Protein AF-A0A551YMR3-F1 (afdb_monomer)

Mean predicted aligned error: 10.28 Å

Secondary structure (DSSP, 8-state):
-EEEE-SS-HHHHHHHHHHHHTS--EEPTT-TTSSEEEEEEE-PPPTT--S-SEEEEEEEEEE-------GGGSS-S---SS--

Radius of gyration: 21.8 Å; Cα contacts (8 Å, |Δi|>4): 86; chains: 1; bounding box: 31×29×72 Å

Sequence (84 aa):
MLGYLLKGMPEIAFKNIALAVARDLSDHPDFSERNHKTSDHDRTVPTGKKYPVKFRCHYLLLQLTKQNADYSRCFPDNLLEDSI

Organism: NCBI:txid2486263

Foldseek 3Di:
DEEEAADDDLVVVQVVVCVVVVFDWADDPVCPPFSKTKTKDADDDDPPDDDDRIDMDMYGYHYDDPPPPPCVPVDDPPDPDDDD

Structure (mmCIF, N/CA/C/O backbone):
data_AF-A0A551YMR3-F1
#
_entry.id   AF-A0A551YMR3-F1
#
loop_
_atom_site.group_PDB
_atom_site.id
_atom_site.type_symbol
_atom_site.label_atom_id
_atom_site.label_alt_id
_atom_site.label_comp_id
_atom_site.label_asym_id
_atom_site.label_entity_id
_atom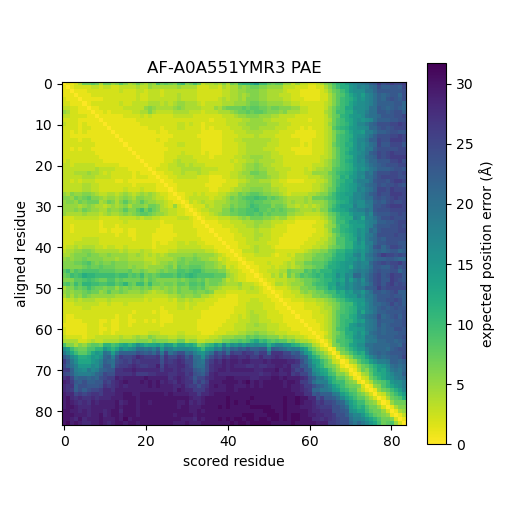_site.label_seq_id
_atom_site.pdbx_PDB_ins_code
_atom_site.Cartn_x
_atom_site.Cartn_y
_atom_site.Cartn_z
_atom_site.occupancy
_atom_site.B_iso_or_equiv
_atom_site.auth_seq_id
_atom_site.auth_comp_id
_atom_site.auth_asym_id
_atom_site.auth_atom_id
_atom_site.pdbx_PDB_model_num
ATOM 1 N N . MET A 1 1 ? -5.087 3.757 -2.106 1.00 90.31 1 MET A N 1
ATOM 2 C CA . MET A 1 1 ? -4.279 4.660 -2.940 1.00 90.31 1 MET A CA 1
ATOM 3 C C . MET A 1 1 ? -3.989 3.971 -4.261 1.00 90.31 1 MET A C 1
ATOM 5 O O . MET A 1 1 ? -3.628 2.799 -4.271 1.00 90.31 1 MET A O 1
ATOM 9 N N . LEU A 1 2 ? -4.210 4.699 -5.352 1.00 93.88 2 LEU A N 1
ATOM 10 C CA . LEU A 1 2 ? -3.882 4.286 -6.711 1.00 93.88 2 LEU A CA 1
ATOM 11 C C . LEU A 1 2 ? -2.757 5.197 -7.203 1.00 93.88 2 LEU A C 1
ATOM 13 O O . LEU A 1 2 ? -2.880 6.415 -7.087 1.00 93.88 2 LEU A O 1
ATOM 17 N N . GLY A 1 3 ? -1.676 4.619 -7.715 1.00 94.06 3 GLY A N 1
ATOM 18 C CA . GLY A 1 3 ? -0.543 5.359 -8.259 1.00 94.06 3 GLY A CA 1
ATOM 19 C C . GLY A 1 3 ? -0.218 4.923 -9.680 1.00 94.06 3 GLY A C 1
ATOM 20 O O . GLY A 1 3 ? -0.390 3.759 -10.034 1.00 94.06 3 GLY A O 1
ATOM 21 N N . TYR A 1 4 ? 0.280 5.858 -10.484 1.00 94.62 4 TYR A N 1
ATOM 22 C CA . TYR A 1 4 ? 0.763 5.584 -11.833 1.00 94.62 4 TYR A CA 1
ATOM 23 C C . TYR A 1 4 ? 2.286 5.678 -11.852 1.00 94.62 4 TYR A C 1
ATOM 25 O O . TYR A 1 4 ? 2.856 6.743 -11.605 1.00 94.62 4 TYR A O 1
ATOM 33 N N . LEU A 1 5 ? 2.957 4.562 -12.121 1.00 93.81 5 LEU A N 1
ATOM 34 C CA . LEU A 1 5 ? 4.408 4.509 -12.199 1.00 93.81 5 LEU A CA 1
ATOM 35 C C . LEU A 1 5 ? 4.849 4.888 -13.613 1.00 93.81 5 LEU A C 1
ATOM 37 O O . LEU A 1 5 ? 4.749 4.086 -14.539 1.00 93.81 5 LEU A O 1
ATOM 41 N N . LEU A 1 6 ? 5.338 6.119 -13.769 1.00 91.62 6 LEU A N 1
ATOM 42 C CA . LEU A 1 6 ? 5.819 6.641 -15.054 1.00 91.62 6 LEU A CA 1
ATOM 43 C C . LEU A 1 6 ? 7.136 5.991 -15.500 1.00 91.62 6 LEU A C 1
ATOM 45 O O . LEU A 1 6 ? 7.371 5.796 -16.688 1.00 91.62 6 LEU A O 1
ATOM 49 N N . LYS A 1 7 ? 8.022 5.693 -14.545 1.00 90.00 7 LYS A N 1
ATOM 50 C CA . LYS A 1 7 ? 9.333 5.080 -14.780 1.00 90.00 7 LYS A CA 1
ATOM 51 C C . LYS A 1 7 ? 9.846 4.436 -13.494 1.00 90.00 7 LYS A C 1
ATOM 53 O O . LYS A 1 7 ? 9.524 4.897 -12.403 1.00 90.00 7 LYS A O 1
ATOM 58 N N . GLY A 1 8 ? 10.704 3.429 -13.636 1.00 91.62 8 GLY A N 1
ATOM 59 C CA . GLY A 1 8 ? 11.374 2.757 -12.525 1.00 91.62 8 GLY A CA 1
ATOM 60 C C . GLY A 1 8 ? 10.744 1.409 -12.195 1.00 91.62 8 GLY A C 1
ATOM 61 O O . GLY A 1 8 ? 9.959 0.879 -12.978 1.00 91.62 8 GLY A O 1
ATOM 62 N N . MET A 1 9 ? 11.129 0.865 -11.042 1.00 94.50 9 MET A N 1
ATOM 63 C CA . MET A 1 9 ? 10.706 -0.452 -10.571 1.00 94.50 9 MET A CA 1
ATOM 64 C C . MET A 1 9 ? 9.643 -0.309 -9.467 1.00 94.50 9 MET A C 1
ATOM 6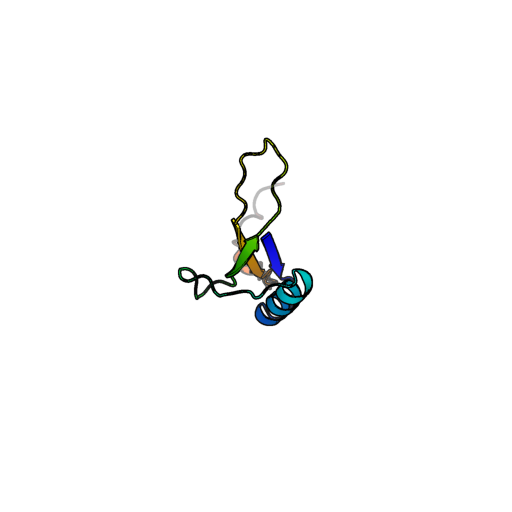6 O O . MET A 1 9 ? 9.866 0.468 -8.525 1.00 94.50 9 MET A O 1
ATOM 70 N N . PRO A 1 10 ? 8.500 -1.015 -9.554 1.00 94.81 10 PRO A N 1
ATOM 71 C CA . PRO A 1 10 ? 7.439 -0.967 -8.547 1.00 94.81 10 PRO A CA 1
ATOM 72 C C . PRO A 1 10 ? 7.921 -1.245 -7.119 1.00 94.81 10 PRO A C 1
ATOM 74 O O . PRO A 1 10 ? 7.462 -0.600 -6.181 1.00 94.81 10 PRO A O 1
ATOM 77 N N . GLU A 1 11 ? 8.891 -2.138 -6.942 1.00 95.12 11 GLU A N 1
ATOM 78 C CA . GLU A 1 11 ? 9.453 -2.528 -5.646 1.00 95.12 11 GLU A CA 1
ATOM 79 C C . GLU A 1 11 ? 10.111 -1.334 -4.944 1.00 95.12 11 GLU A C 1
ATOM 81 O O . GLU A 1 11 ? 9.919 -1.115 -3.746 1.00 95.12 11 GLU A O 1
ATOM 86 N N . ILE A 1 12 ? 10.841 -0.511 -5.703 1.00 96.50 12 ILE A N 1
ATOM 87 C CA . ILE A 1 12 ? 11.478 0.708 -5.190 1.00 96.50 12 ILE A CA 1
ATOM 88 C C . ILE A 1 12 ? 10.422 1.760 -4.850 1.00 96.50 12 ILE A C 1
ATOM 90 O O . ILE A 1 12 ? 10.507 2.407 -3.805 1.00 96.50 12 ILE A O 1
ATOM 94 N N . ALA A 1 13 ? 9.398 1.908 -5.694 1.00 96.81 13 ALA A N 1
ATOM 95 C CA . ALA A 1 13 ? 8.289 2.814 -5.419 1.00 96.81 13 ALA A CA 1
ATOM 96 C C . ALA A 1 13 ? 7.553 2.417 -4.128 1.00 96.81 13 ALA A C 1
ATOM 98 O O . ALA A 1 13 ? 7.315 3.268 -3.273 1.00 96.81 13 ALA A O 1
ATOM 99 N N . PHE A 1 14 ? 7.268 1.127 -3.935 1.00 97.25 14 PHE A N 1
ATOM 100 C CA . PHE A 1 14 ? 6.656 0.625 -2.707 1.00 97.25 14 PHE A CA 1
ATOM 101 C C . PHE A 1 14 ? 7.537 0.822 -1.479 1.00 97.25 14 PHE A C 1
ATOM 103 O O . PHE A 1 14 ? 7.015 1.217 -0.441 1.00 97.25 14 PHE A O 1
ATOM 110 N N . LYS A 1 15 ? 8.855 0.624 -1.588 1.00 97.50 15 LYS A N 1
ATOM 111 C CA . LYS A 1 15 ? 9.787 0.925 -0.492 1.00 97.50 15 LYS A CA 1
ATOM 112 C C . LYS A 1 15 ? 9.707 2.397 -0.075 1.00 97.50 15 LYS A C 1
ATOM 114 O O . LYS A 1 15 ? 9.636 2.697 1.112 1.00 97.50 15 LYS A O 1
ATOM 119 N N . ASN A 1 16 ? 9.659 3.313 -1.040 1.00 96.75 16 ASN A N 1
ATOM 120 C CA . ASN A 1 16 ? 9.537 4.745 -0.756 1.00 96.75 16 ASN A CA 1
ATOM 121 C C . ASN A 1 16 ? 8.175 5.099 -0.145 1.00 96.75 16 ASN A C 1
ATOM 123 O O . ASN A 1 16 ? 8.111 5.900 0.785 1.00 96.75 16 ASN A O 1
ATOM 127 N N . ILE A 1 17 ? 7.093 4.478 -0.628 1.00 96.81 17 ILE A N 1
ATOM 128 C CA . ILE A 1 17 ? 5.755 4.642 -0.048 1.00 96.81 17 ILE A CA 1
ATOM 129 C C . ILE A 1 17 ? 5.746 4.157 1.403 1.00 96.81 17 ILE A C 1
ATOM 131 O O . ILE A 1 17 ? 5.271 4.894 2.260 1.00 96.81 17 ILE A O 1
ATOM 135 N N . ALA A 1 18 ? 6.296 2.970 1.684 1.00 97.12 18 ALA A N 1
ATOM 136 C CA . ALA A 1 18 ? 6.383 2.392 3.027 1.00 97.12 18 ALA A CA 1
ATOM 137 C C . ALA A 1 18 ? 7.063 3.352 4.018 1.00 97.12 18 ALA A C 1
ATOM 139 O O . ALA A 1 18 ? 6.530 3.624 5.095 1.00 97.12 18 ALA A O 1
ATOM 140 N N . LEU A 1 19 ? 8.195 3.938 3.606 1.00 97.25 19 LEU A N 1
ATOM 141 C CA . LEU A 1 19 ? 8.914 4.949 4.383 1.00 97.25 19 LEU A CA 1
ATOM 142 C C . LEU A 1 19 ? 8.067 6.207 4.613 1.00 97.25 19 LEU A C 1
ATOM 144 O O . LEU A 1 19 ? 7.983 6.687 5.740 1.00 97.25 19 LEU A O 1
ATOM 148 N N . ALA A 1 20 ? 7.410 6.722 3.571 1.00 95.94 20 ALA A N 1
ATOM 149 C CA . ALA A 1 20 ? 6.614 7.945 3.6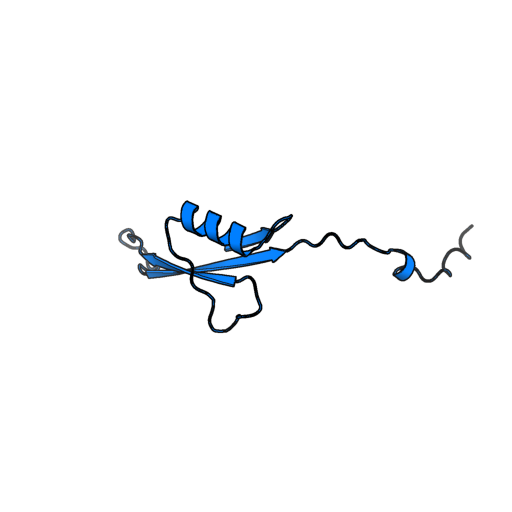59 1.00 95.94 20 ALA A CA 1
ATOM 150 C C . ALA A 1 20 ? 5.385 7.801 4.570 1.00 95.94 20 ALA A C 1
ATOM 152 O O . ALA A 1 20 ? 5.007 8.753 5.249 1.00 95.94 20 ALA A O 1
ATOM 153 N N . VAL A 1 21 ? 4.760 6.620 4.593 1.00 94.56 21 VAL A N 1
ATOM 154 C CA . VAL A 1 21 ? 3.601 6.346 5.459 1.00 94.56 21 VAL A CA 1
ATOM 155 C C . VAL A 1 21 ? 3.988 5.765 6.821 1.00 94.56 21 VAL A C 1
ATOM 157 O O . VAL A 1 21 ? 3.100 5.515 7.633 1.00 94.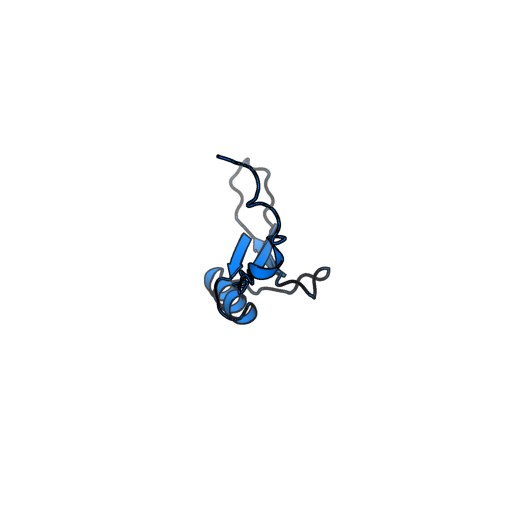56 21 VAL A O 1
ATOM 160 N N . ALA A 1 22 ? 5.284 5.535 7.067 1.00 95.44 22 ALA A N 1
ATOM 161 C CA . ALA A 1 22 ? 5.819 4.897 8.269 1.00 95.44 22 ALA A CA 1
ATOM 162 C C . ALA A 1 22 ? 5.132 3.556 8.611 1.00 95.44 22 ALA A C 1
ATOM 164 O O . ALA A 1 22 ? 4.830 3.271 9.773 1.00 95.44 22 ALA A O 1
ATOM 165 N N . ARG A 1 23 ? 4.855 2.736 7.588 1.00 95.31 23 ARG A N 1
ATOM 166 C CA . ARG A 1 23 ? 4.263 1.398 7.734 1.00 95.31 23 ARG A CA 1
ATOM 167 C C . ARG A 1 23 ? 4.896 0.405 6.783 1.00 95.31 23 ARG A C 1
ATOM 169 O O . ARG A 1 23 ? 5.179 0.734 5.632 1.00 95.31 23 ARG A O 1
ATOM 176 N N . ASP A 1 24 ? 4.994 -0.830 7.250 1.00 95.25 24 ASP A N 1
ATOM 177 C CA . ASP A 1 24 ? 5.327 -1.960 6.398 1.00 95.25 24 ASP A CA 1
ATOM 178 C C . ASP A 1 24 ? 4.187 -2.247 5.422 1.00 95.25 24 ASP A C 1
ATOM 180 O O . ASP A 1 24 ? 3.006 -2.075 5.737 1.00 95.25 24 ASP A O 1
ATOM 184 N N . LEU A 1 25 ? 4.560 -2.675 4.219 1.00 96.62 25 LEU A N 1
ATOM 185 C CA . LEU A 1 25 ? 3.627 -3.048 3.169 1.00 96.62 25 LEU A CA 1
ATOM 186 C C . LEU A 1 25 ? 3.744 -4.551 2.907 1.00 96.62 25 LEU A C 1
ATOM 188 O O . LEU A 1 25 ? 4.823 -5.043 2.578 1.00 96.62 25 LEU A O 1
ATOM 192 N N . SER A 1 26 ? 2.629 -5.262 3.004 1.00 96.12 26 SER A N 1
ATOM 193 C CA . SER A 1 26 ? 2.528 -6.694 2.713 1.00 96.12 26 SER A CA 1
ATOM 194 C C . SER A 1 26 ? 1.934 -6.927 1.330 1.00 96.12 26 SER A C 1
ATOM 196 O O . SER A 1 26 ? 1.152 -6.108 0.844 1.00 96.12 26 SER A O 1
ATOM 198 N N . ASP A 1 27 ? 2.281 -8.043 0.697 1.00 94.19 27 ASP A N 1
ATOM 199 C CA . ASP A 1 27 ? 1.661 -8.448 -0.564 1.00 94.19 27 ASP A CA 1
ATOM 200 C C . ASP A 1 27 ? 0.189 -8.812 -0.365 1.00 94.19 27 ASP A C 1
ATOM 202 O O . ASP A 1 27 ? -0.211 -9.337 0.678 1.00 94.19 27 ASP A O 1
ATOM 206 N N . HIS A 1 28 ? -0.632 -8.501 -1.368 1.00 91.12 28 HIS A N 1
ATOM 207 C CA . HIS A 1 28 ? -2.037 -8.877 -1.335 1.00 91.12 28 HIS A CA 1
ATOM 208 C C . HIS A 1 28 ? -2.187 -10.374 -1.666 1.00 91.12 28 HIS A C 1
ATOM 210 O O . HIS A 1 28 ? -1.746 -10.785 -2.741 1.00 91.12 28 HIS A O 1
ATOM 216 N N . PRO A 1 29 ? -2.847 -11.188 -0.816 1.00 87.62 29 PRO A N 1
ATOM 217 C CA . PRO A 1 29 ? -2.885 -12.647 -0.978 1.00 87.62 29 PRO A CA 1
ATOM 218 C C . PRO A 1 29 ? -3.521 -13.089 -2.301 1.00 87.62 29 PRO A C 1
ATOM 220 O O . PRO A 1 29 ? -3.033 -14.010 -2.944 1.00 87.62 29 PRO A O 1
ATOM 223 N N . ASP A 1 30 ? -4.565 -12.384 -2.743 1.00 90.94 30 ASP A N 1
ATOM 224 C CA . ASP A 1 30 ? -5.304 -12.747 -3.959 1.00 90.94 30 ASP A CA 1
ATOM 225 C C . ASP A 1 30 ? -4.714 -12.164 -5.259 1.00 90.94 30 ASP A C 1
ATOM 227 O O . ASP A 1 30 ? -5.227 -12.435 -6.344 1.00 90.94 30 ASP A O 1
ATOM 231 N N . PHE 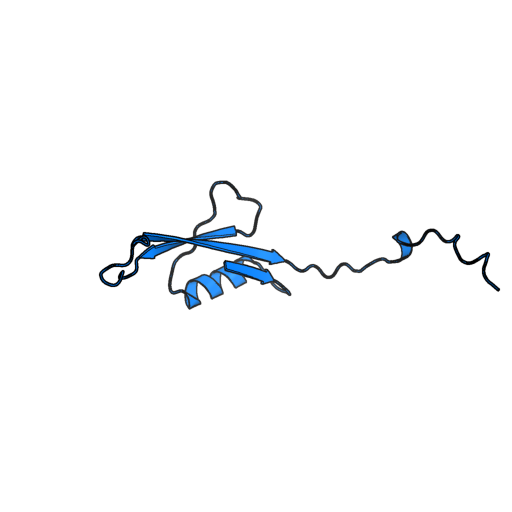A 1 31 ? -3.672 -11.323 -5.181 1.00 89.06 31 PHE A N 1
ATOM 232 C CA . PHE A 1 31 ? -3.143 -10.577 -6.334 1.00 89.06 31 PHE A CA 1
ATOM 233 C C . PHE A 1 31 ? -1.612 -10.625 -6.416 1.00 89.06 31 PHE A C 1
ATOM 235 O O . PHE A 1 31 ? -0.963 -9.587 -6.529 1.00 89.06 31 PHE A O 1
ATOM 242 N N . SER A 1 32 ? -1.038 -11.828 -6.401 1.00 85.69 32 SER A N 1
ATOM 243 C CA . SER A 1 32 ? 0.416 -12.058 -6.439 1.00 85.69 32 SER A CA 1
ATOM 244 C C . SER A 1 32 ? 1.125 -11.484 -7.674 1.00 85.69 32 SER A C 1
ATOM 246 O O . SER A 1 32 ? 2.279 -11.082 -7.586 1.00 85.69 32 SER A O 1
ATOM 248 N N . GLU A 1 33 ? 0.443 -11.426 -8.820 1.00 89.38 33 GLU A N 1
ATOM 249 C CA . GLU A 1 33 ? 1.020 -10.948 -10.087 1.00 89.38 33 GLU A CA 1
ATOM 250 C C . GLU A 1 33 ? 0.834 -9.443 -10.319 1.00 89.38 33 GLU A C 1
ATOM 252 O O . GLU A 1 33 ? 1.334 -8.886 -11.297 1.00 89.38 33 GLU A O 1
ATOM 257 N N . ARG A 1 34 ? 0.087 -8.757 -9.446 1.00 92.00 34 ARG A N 1
ATOM 258 C CA . ARG A 1 34 ? -0.145 -7.317 -9.577 1.00 92.00 34 ARG A CA 1
ATOM 259 C C . ARG A 1 34 ? 0.766 -6.573 -8.625 1.00 92.00 34 ARG A C 1
ATOM 261 O O . ARG A 1 34 ? 0.984 -6.991 -7.495 1.00 92.00 34 ARG A O 1
ATOM 268 N N . ASN A 1 35 ? 1.191 -5.386 -9.046 1.00 95.62 35 ASN A N 1
ATOM 269 C CA . ASN A 1 35 ? 1.856 -4.425 -8.172 1.00 95.62 35 ASN A CA 1
ATOM 270 C C . ASN A 1 35 ? 0.850 -3.857 -7.163 1.00 95.62 35 ASN A C 1
ATOM 272 O O . ASN A 1 35 ? 0.377 -2.726 -7.297 1.00 95.62 35 ASN A O 1
ATOM 276 N N . HIS A 1 36 ? 0.486 -4.672 -6.177 1.00 97.06 36 HIS A N 1
ATOM 277 C CA . HIS A 1 36 ? -0.545 -4.397 -5.193 1.00 97.06 36 HIS A CA 1
ATOM 278 C C . HIS A 1 36 ? -0.066 -4.819 -3.808 1.00 97.06 36 HIS A C 1
ATOM 280 O O . HIS A 1 36 ? 0.085 -6.002 -3.515 1.00 97.06 36 HIS A O 1
ATOM 286 N N . LYS A 1 37 ? 0.123 -3.832 -2.933 1.00 96.88 37 LYS A N 1
ATOM 287 C CA . LYS A 1 37 ? 0.425 -4.061 -1.520 1.00 96.88 37 LYS A CA 1
ATOM 288 C C . LYS A 1 37 ? -0.665 -3.533 -0.601 1.00 96.88 37 LYS A C 1
ATOM 290 O O . LYS A 1 37 ? -1.488 -2.702 -0.994 1.00 96.88 37 LYS A O 1
ATOM 295 N N . THR A 1 38 ? -0.658 -3.986 0.642 1.00 97.25 38 THR A N 1
ATOM 296 C CA . THR A 1 38 ? -1.559 -3.528 1.699 1.00 97.25 38 THR A CA 1
ATOM 297 C C . THR A 1 38 ? -0.801 -3.161 2.960 1.00 97.25 38 THR A C 1
ATOM 299 O O . THR A 1 38 ? 0.263 -3.713 3.219 1.00 97.25 38 THR A O 1
ATOM 302 N N . SER A 1 39 ? -1.365 -2.271 3.769 1.00 97.06 39 SER A N 1
ATOM 303 C CA . SER A 1 39 ? -0.920 -2.064 5.148 1.00 97.06 39 SER A CA 1
ATOM 304 C C . SER A 1 39 ? -2.096 -1.808 6.070 1.00 97.06 39 SER A C 1
ATOM 306 O O . SER A 1 39 ? -3.112 -1.243 5.657 1.00 97.06 39 SER A O 1
ATOM 308 N N . ASP A 1 40 ? -1.951 -2.246 7.314 1.00 95.88 40 ASP A N 1
ATOM 309 C CA . ASP A 1 40 ? -2.955 -2.079 8.356 1.00 95.88 40 ASP A CA 1
ATOM 310 C C . ASP A 1 40 ? -2.621 -0.864 9.226 1.00 95.88 40 ASP A C 1
ATOM 312 O O . ASP A 1 40 ? -1.462 -0.587 9.545 1.00 95.88 40 ASP A O 1
ATOM 316 N N . HIS A 1 41 ? -3.658 -0.108 9.574 1.00 95.19 41 HIS A N 1
ATOM 317 C CA . HIS A 1 41 ? -3.563 1.161 10.284 1.00 95.19 41 HIS A CA 1
ATOM 318 C C . HIS A 1 41 ? -4.600 1.238 11.389 1.00 95.19 41 HIS A C 1
ATOM 320 O O . HIS A 1 41 ? -5.719 0.747 11.247 1.00 95.19 41 HIS A O 1
ATOM 326 N N . ASP A 1 42 ? -4.243 1.982 12.428 1.00 94.25 42 ASP A N 1
ATOM 327 C CA . ASP A 1 42 ? -5.150 2.406 13.481 1.00 94.25 42 ASP A CA 1
ATOM 328 C C . ASP A 1 42 ? -5.223 3.935 13.497 1.00 94.25 42 AS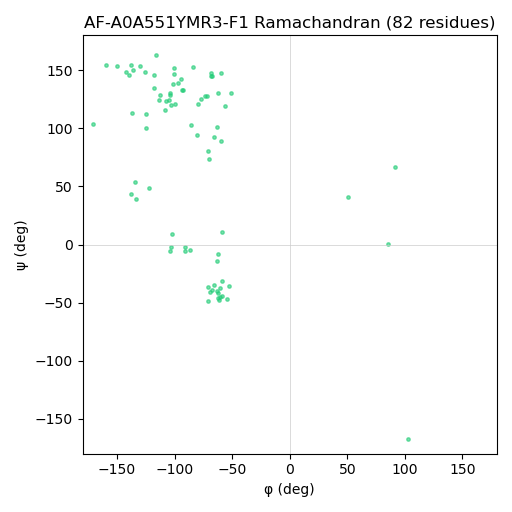P A C 1
ATOM 330 O O . ASP A 1 42 ? -4.235 4.625 13.228 1.00 94.25 42 ASP A O 1
ATOM 334 N N . ARG A 1 43 ? -6.395 4.481 13.826 1.00 92.44 43 ARG A N 1
ATOM 335 C CA . ARG A 1 43 ? -6.595 5.923 14.025 1.00 92.44 43 ARG A CA 1
ATOM 336 C C . ARG A 1 43 ? -7.475 6.213 15.227 1.00 92.44 43 ARG A C 1
ATOM 338 O O . ARG A 1 43 ? -8.387 5.454 15.548 1.00 92.44 43 ARG A O 1
ATOM 345 N N . THR A 1 44 ? -7.297 7.391 15.804 1.00 94.44 44 THR A N 1
ATOM 346 C CA . THR A 1 44 ? -8.247 7.931 16.776 1.00 94.44 44 THR A CA 1
ATOM 347 C C . THR A 1 44 ? -9.518 8.390 16.063 1.00 94.44 44 THR A C 1
ATOM 349 O O . THR A 1 44 ? -9.469 9.158 15.099 1.00 94.44 44 THR A O 1
ATOM 352 N N . VAL A 1 45 ? -10.672 7.916 16.531 1.00 92.50 45 VAL A N 1
ATOM 353 C CA . VAL A 1 45 ? -11.987 8.293 16.000 1.00 92.50 45 VAL A CA 1
ATOM 354 C C . VAL A 1 45 ? -12.594 9.361 16.916 1.00 92.50 45 VAL A C 1
ATOM 356 O O . VAL A 1 45 ? -12.773 9.091 18.103 1.00 92.50 45 VAL A O 1
ATOM 359 N N . PRO A 1 46 ? -12.912 10.567 16.409 1.00 92.94 46 PRO A N 1
ATOM 360 C CA . PRO A 1 46 ? -13.593 11.595 17.186 1.00 92.94 46 PRO A CA 1
ATOM 361 C C . PRO A 1 46 ? -14.960 11.123 17.682 1.00 92.94 46 PRO A C 1
ATOM 363 O O . PRO A 1 46 ? -15.671 10.392 16.984 1.00 92.94 46 PRO A O 1
ATOM 366 N N . THR A 1 47 ? -15.356 11.607 18.858 1.00 94.25 47 THR A N 1
ATOM 367 C CA . THR A 1 47 ? -16.653 11.306 19.469 1.00 94.25 47 THR A CA 1
ATOM 368 C C . THR A 1 47 ? -17.802 11.558 18.487 1.00 94.25 47 THR A C 1
ATOM 370 O O . THR A 1 47 ? -17.877 12.604 17.843 1.00 94.25 47 THR A O 1
ATOM 373 N N . GLY A 1 48 ? -18.700 10.580 18.355 1.00 93.81 48 GLY A N 1
ATOM 374 C CA . GLY A 1 48 ? -19.883 10.669 17.491 1.00 93.81 48 GLY A CA 1
ATOM 375 C C . GLY A 1 48 ? -19.667 10.282 16.022 1.00 93.81 48 GLY A C 1
ATOM 376 O O . GLY A 1 48 ? -20.623 10.307 15.247 1.00 93.81 48 GLY A O 1
ATOM 377 N N . LYS A 1 49 ? -18.454 9.889 15.607 1.00 93.69 49 LYS A N 1
ATOM 378 C CA . LYS A 1 49 ? -18.201 9.345 14.261 1.00 93.69 49 LYS A CA 1
ATOM 379 C C . LYS A 1 49 ? -18.253 7.812 14.258 1.00 93.69 49 LYS A C 1
ATOM 381 O O . LYS A 1 49 ? -17.797 7.170 15.194 1.00 93.69 49 LYS A O 1
ATOM 386 N N . LYS A 1 50 ? -18.808 7.224 13.188 1.00 91.75 50 LYS A N 1
ATOM 387 C CA . LYS A 1 50 ? -19.071 5.770 13.067 1.00 91.75 50 LYS A CA 1
ATOM 388 C C . LYS A 1 50 ? -18.071 5.001 12.197 1.00 91.75 50 LYS A C 1
ATOM 390 O O . LYS A 1 50 ? -18.315 3.853 11.846 1.00 91.75 50 LYS A O 1
ATOM 395 N N . TYR A 1 51 ? -16.983 5.634 11.780 1.00 90.62 51 TYR A N 1
ATOM 396 C CA . TYR A 1 51 ? -16.010 4.979 10.915 1.00 90.62 51 TYR A CA 1
ATOM 397 C C . TYR A 1 51 ? -15.009 4.146 11.729 1.00 90.62 51 TYR A C 1
ATOM 399 O O . TYR A 1 51 ? -14.754 4.465 12.890 1.00 90.62 51 TYR A O 1
ATOM 407 N N . PRO A 1 52 ? -14.436 3.080 11.146 1.00 93.38 52 PRO A N 1
ATOM 408 C CA . PRO A 1 52 ? -13.643 2.128 11.910 1.00 93.38 52 PRO A CA 1
ATOM 409 C C . PRO A 1 52 ? -12.328 2.741 12.409 1.00 93.38 52 PRO A C 1
ATOM 411 O O . PRO A 1 52 ? -11.735 3.606 11.747 1.00 93.38 52 PRO A O 1
ATOM 414 N N . VAL A 1 53 ? -11.903 2.267 13.585 1.00 94.94 53 VAL A N 1
ATOM 415 C CA . VAL A 1 53 ? -10.609 2.571 14.222 1.00 94.94 53 VAL A CA 1
ATOM 416 C C . VAL A 1 53 ? -9.482 1.881 13.461 1.00 94.94 53 VAL A C 1
ATOM 418 O O . VAL A 1 53 ? -8.515 2.540 13.094 1.00 94.94 53 VAL A O 1
ATOM 421 N N . LYS A 1 54 ? -9.653 0.582 13.184 1.00 96.31 54 LYS A N 1
ATOM 422 C CA . LYS A 1 54 ? -8.718 -0.233 12.406 1.00 96.31 54 LYS A CA 1
ATOM 423 C C . LYS A 1 54 ? -9.124 -0.244 10.945 1.00 96.31 54 LYS A C 1
ATOM 425 O O . LYS A 1 54 ? -10.298 -0.457 10.640 1.00 96.31 54 LYS A O 1
ATOM 430 N N . PHE A 1 55 ? -8.185 -0.035 10.040 1.00 95.06 55 PHE A N 1
ATOM 431 C CA . PHE A 1 55 ? -8.471 -0.043 8.612 1.00 95.06 55 PHE A CA 1
ATOM 432 C C . PHE A 1 55 ? -7.265 -0.498 7.799 1.00 95.06 55 PHE A C 1
ATOM 434 O O . PHE A 1 55 ? -6.119 -0.314 8.197 1.00 95.06 55 PHE A O 1
ATOM 441 N N . ARG A 1 56 ? -7.545 -1.062 6.623 1.00 94.88 56 ARG A N 1
ATOM 442 C CA . ARG A 1 56 ? -6.533 -1.495 5.666 1.00 94.88 56 ARG A CA 1
ATOM 443 C C . ARG A 1 56 ? -6.438 -0.507 4.517 1.00 94.88 56 ARG A C 1
ATOM 445 O O . ARG A 1 56 ? -7.436 -0.181 3.875 1.00 94.88 56 ARG A O 1
ATOM 452 N N . CYS A 1 57 ? -5.226 -0.058 4.231 1.00 95.75 57 CYS A N 1
ATOM 453 C CA . CYS A 1 57 ? -4.918 0.694 3.028 1.00 95.75 57 CYS A CA 1
ATOM 454 C C . CYS A 1 57 ? -4.447 -0.260 1.933 1.00 95.75 57 CYS A C 1
ATOM 456 O O . CYS A 1 57 ? -3.577 -1.094 2.162 1.00 95.75 57 CYS A O 1
ATOM 458 N N . HIS A 1 58 ? -4.989 -0.097 0.729 1.00 96.81 58 HIS A N 1
ATOM 459 C CA . HIS A 1 58 ? -4.522 -0.777 -0.478 1.00 96.81 58 HIS A CA 1
ATOM 460 C C . HIS A 1 58 ? -3.668 0.187 -1.307 1.00 96.81 58 HIS A C 1
ATOM 462 O O . HIS A 1 58 ? -4.041 1.352 -1.462 1.00 96.81 58 HIS A O 1
ATOM 468 N N . TYR A 1 59 ? -2.559 -0.294 -1.856 1.00 96.81 59 TYR A N 1
ATOM 469 C CA . TYR A 1 59 ? -1.617 0.458 -2.681 1.00 96.81 59 TYR A CA 1
ATOM 470 C C . TYR A 1 59 ? -1.455 -0.272 -4.005 1.00 96.81 59 TYR A C 1
ATOM 472 O O . TYR A 1 59 ? -0.747 -1.274 -4.076 1.00 96.81 59 TYR A O 1
ATOM 480 N N . LEU A 1 60 ? -2.140 0.214 -5.035 1.00 96.75 60 LEU A N 1
ATOM 481 C CA . LEU A 1 60 ? -2.067 -0.336 -6.385 1.00 96.75 60 LEU A CA 1
ATOM 482 C C . LEU A 1 60 ? -1.227 0.599 -7.254 1.00 96.75 60 LEU A C 1
ATOM 484 O O . LEU A 1 60 ? -1.543 1.786 -7.348 1.00 96.75 60 LEU A O 1
ATOM 488 N N . LEU A 1 61 ? -0.178 0.069 -7.883 1.00 96.00 61 LEU A N 1
ATOM 489 C CA . LEU A 1 61 ? 0.631 0.796 -8.858 1.00 96.00 61 LEU A CA 1
ATOM 490 C C . LEU A 1 61 ? 0.357 0.275 -10.269 1.00 96.00 61 LEU A C 1
ATOM 492 O O . LEU A 1 61 ? 0.531 -0.907 -10.554 1.00 96.00 61 LEU A O 1
ATOM 496 N N . LEU A 1 62 ? -0.041 1.176 -11.163 1.00 94.31 62 LEU A N 1
ATOM 497 C CA . LEU A 1 62 ? -0.212 0.906 -12.587 1.00 94.31 62 LEU A CA 1
ATOM 498 C C . LEU A 1 62 ? 0.980 1.483 -13.340 1.00 94.31 62 LEU A C 1
ATOM 500 O O . LEU A 1 62 ? 1.237 2.683 -13.272 1.00 94.31 62 LEU A O 1
ATOM 504 N N . GLN A 1 63 ? 1.727 0.642 -14.044 1.00 91.12 63 GLN A N 1
ATOM 505 C CA . GLN A 1 63 ? 2.870 1.117 -14.811 1.00 91.12 63 GLN A CA 1
ATOM 506 C C . GLN A 1 63 ? 2.395 1.717 -16.131 1.00 91.12 63 GLN A C 1
ATOM 508 O O . GLN A 1 63 ? 1.761 1.039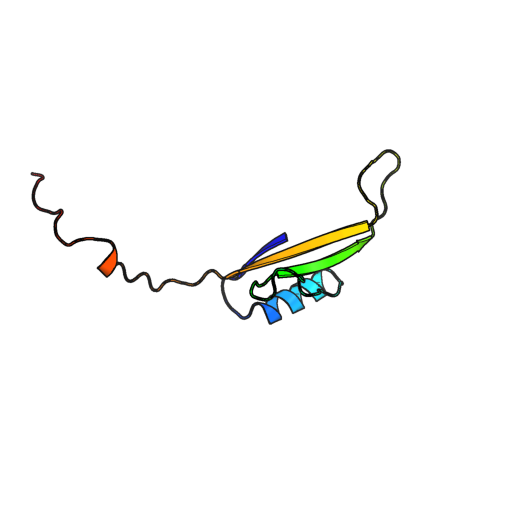 -16.938 1.00 91.12 63 GLN A O 1
ATOM 513 N N . LEU A 1 64 ? 2.715 2.991 -16.351 1.00 87.88 64 LEU A N 1
ATOM 514 C CA . LEU A 1 64 ? 2.502 3.626 -17.642 1.00 87.88 64 LEU A CA 1
ATOM 515 C C . LEU A 1 64 ? 3.662 3.224 -18.541 1.00 87.88 64 LEU A C 1
ATOM 517 O O . LEU A 1 64 ? 4.740 3.817 -18.513 1.00 87.88 64 LEU A O 1
ATOM 521 N N . THR A 1 65 ? 3.458 2.167 -19.319 1.00 77.00 65 THR A N 1
ATOM 522 C CA . THR A 1 65 ? 4.387 1.831 -20.386 1.00 77.00 65 THR A CA 1
ATOM 523 C C . THR A 1 65 ? 4.212 2.858 -21.495 1.00 77.00 65 THR A C 1
ATOM 525 O O . THR A 1 65 ? 3.107 3.113 -21.976 1.00 77.00 65 THR A O 1
ATOM 528 N N . LYS A 1 66 ? 5.319 3.470 -21.925 1.00 65.00 66 LYS A N 1
ATOM 529 C CA . LYS A 1 66 ? 5.348 4.085 -23.248 1.00 65.00 66 LYS A CA 1
ATOM 530 C C . LYS A 1 66 ? 5.157 2.918 -24.209 1.00 65.00 66 LYS A C 1
ATOM 532 O O . LYS A 1 66 ? 6.094 2.155 -24.437 1.00 65.00 66 LYS A O 1
ATOM 537 N N . GLN A 1 67 ? 3.949 2.730 -24.732 1.00 57.28 67 GLN A N 1
ATOM 538 C CA . GLN A 1 67 ? 3.857 2.043 -26.005 1.00 57.28 67 GLN A CA 1
ATOM 539 C C . GLN A 1 67 ? 4.748 2.866 -26.935 1.00 57.28 67 GLN A C 1
ATOM 541 O O . GLN A 1 67 ? 4.525 4.065 -27.116 1.00 57.28 67 GLN A O 1
ATOM 546 N N . ASN A 1 68 ? 5.792 2.250 -27.489 1.00 51.25 68 ASN A N 1
ATOM 547 C CA . ASN A 1 68 ? 6.205 2.653 -28.821 1.00 51.25 68 ASN A CA 1
ATOM 548 C C . ASN A 1 68 ? 4.960 2.383 -29.656 1.00 51.25 68 ASN A C 1
ATOM 550 O O . ASN A 1 68 ? 4.715 1.237 -30.024 1.00 51.25 68 ASN A O 1
ATOM 554 N N . ALA A 1 69 ? 4.085 3.382 -29.755 1.00 54.84 69 ALA A N 1
ATOM 555 C CA . ALA A 1 69 ? 2.857 3.271 -30.501 1.00 54.84 69 ALA A CA 1
ATOM 556 C C . ALA A 1 69 ? 3.302 3.121 -31.949 1.00 54.84 69 ALA A C 1
ATOM 558 O O . ALA A 1 69 ? 3.613 4.097 -32.627 1.00 54.84 69 ALA A O 1
ATOM 559 N N . ASP A 1 70 ? 3.444 1.872 -32.371 1.00 55.50 70 ASP A N 1
ATOM 560 C CA . ASP A 1 70 ? 3.602 1.510 -33.759 1.00 55.50 70 ASP A CA 1
ATOM 561 C C . ASP A 1 70 ? 2.239 1.747 -34.409 1.00 55.50 70 ASP A C 1
AT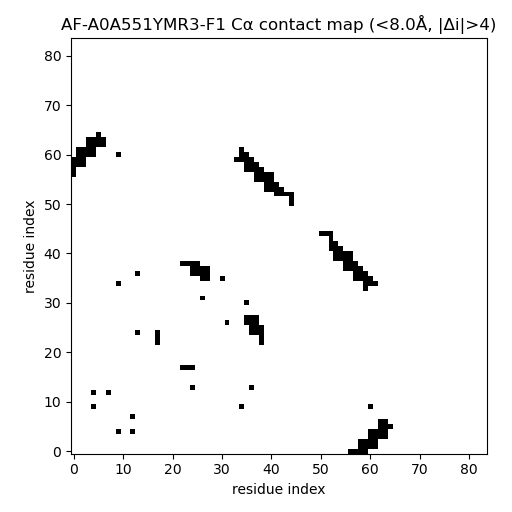OM 563 O O . ASP A 1 70 ? 1.402 0.853 -34.534 1.00 55.50 70 ASP A O 1
ATOM 567 N N . TYR A 1 71 ? 1.978 3.017 -34.726 1.00 57.19 71 TYR A N 1
ATOM 568 C CA . TYR A 1 71 ? 0.742 3.471 -35.359 1.00 57.19 71 TYR A CA 1
ATOM 569 C C . TYR A 1 71 ? 0.543 2.856 -36.754 1.00 57.19 71 TYR A C 1
ATOM 571 O O . TYR A 1 71 ? -0.549 2.976 -37.303 1.00 57.19 71 TYR A O 1
ATOM 579 N N . SER A 1 72 ? 1.541 2.141 -37.293 1.00 59.28 72 SER A N 1
ATOM 580 C CA . SER A 1 72 ? 1.444 1.416 -38.564 1.00 59.28 72 SER A CA 1
ATOM 581 C C . SER A 1 72 ? 0.401 0.291 -38.565 1.00 59.28 72 SER A C 1
ATOM 583 O O . SER A 1 72 ? 0.028 -0.187 -39.629 1.00 59.28 72 SER A O 1
ATOM 585 N N . ARG A 1 73 ? -0.112 -0.132 -37.398 1.00 53.97 73 ARG A N 1
ATOM 586 C CA . ARG A 1 73 ? -1.153 -1.177 -37.302 1.00 53.97 73 ARG A CA 1
ATOM 587 C C . ARG A 1 73 ? -2.560 -0.654 -37.021 1.00 53.97 73 ARG A C 1
ATOM 589 O O . ARG A 1 73 ? -3.484 -1.458 -36.929 1.00 53.97 73 ARG A O 1
ATOM 596 N N . CYS A 1 74 ? -2.730 0.657 -36.849 1.00 53.44 74 CYS A N 1
ATOM 597 C CA . CYS A 1 74 ? -4.013 1.248 -36.451 1.00 53.44 74 CYS A CA 1
ATOM 598 C C . CYS A 1 74 ? -4.764 1.943 -37.593 1.00 53.44 74 CYS A C 1
ATOM 600 O O . CYS A 1 74 ? 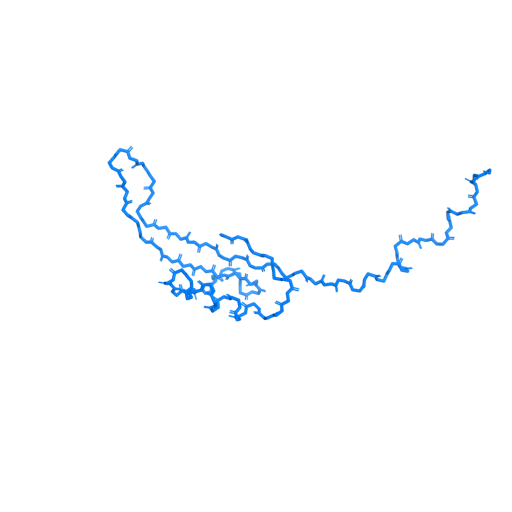-5.907 2.346 -37.391 1.00 53.44 74 CYS A O 1
ATOM 602 N N . PHE A 1 75 ? -4.169 2.047 -38.781 1.00 53.50 75 PHE A N 1
ATOM 603 C CA . PHE A 1 75 ? -4.846 2.549 -39.971 1.00 53.50 75 PHE A CA 1
ATOM 604 C C . PHE A 1 75 ? -4.725 1.498 -41.077 1.00 53.50 75 PHE A C 1
ATOM 606 O O . PHE A 1 75 ? -3.611 1.236 -41.521 1.00 53.50 75 PHE A O 1
ATOM 613 N N . PRO A 1 76 ? -5.817 0.845 -41.515 1.00 52.78 76 PRO A N 1
ATOM 614 C CA . PRO A 1 76 ? -5.795 0.202 -42.820 1.00 52.78 76 PRO A CA 1
ATOM 615 C C . PRO A 1 76 ? -5.574 1.297 -43.875 1.00 52.78 76 PRO A C 1
ATOM 617 O O . PRO A 1 76 ? -6.276 2.306 -43.852 1.00 52.78 76 PRO A O 1
ATOM 620 N N . ASP A 1 77 ? -4.617 1.095 -44.783 1.00 57.91 77 ASP A N 1
ATOM 621 C CA . ASP A 1 77 ? -4.147 2.045 -45.814 1.00 57.91 77 ASP A CA 1
ATOM 622 C C . ASP A 1 77 ? -5.216 2.548 -46.820 1.00 57.91 77 ASP A C 1
ATOM 624 O O . ASP A 1 77 ? -4.881 3.200 -47.802 1.00 57.91 77 ASP A O 1
ATOM 628 N N . ASN A 1 78 ? -6.511 2.300 -46.604 1.00 57.19 78 ASN A N 1
ATOM 629 C CA . ASN A 1 78 ? -7.558 2.484 -47.614 1.00 57.19 78 ASN A CA 1
ATOM 630 C C . ASN A 1 78 ? -8.685 3.446 -47.200 1.00 57.19 78 ASN A C 1
ATOM 632 O O . ASN A 1 78 ? -9.855 3.109 -47.352 1.00 57.19 78 ASN A O 1
ATOM 636 N N . LEU A 1 79 ? -8.370 4.640 -46.687 1.00 55.00 79 LEU A N 1
ATOM 637 C CA . LEU A 1 79 ? -9.373 5.708 -46.496 1.00 55.00 79 LEU A CA 1
ATOM 638 C C . LEU A 1 79 ? -8.858 7.103 -46.901 1.00 55.00 79 LEU A C 1
ATOM 640 O O . LEU A 1 79 ? -9.079 8.083 -46.194 1.00 55.00 79 LEU A O 1
ATOM 644 N N . LEU A 1 80 ? -8.170 7.198 -48.042 1.00 52.25 80 LEU A N 1
ATOM 645 C CA . LEU A 1 80 ? -7.914 8.470 -48.738 1.00 52.25 80 LEU A CA 1
ATOM 646 C C . LEU A 1 80 ? -8.191 8.360 -50.248 1.00 52.25 80 LEU A C 1
ATOM 648 O O . LEU A 1 80 ? -7.487 8.938 -51.068 1.00 52.25 80 LEU A O 1
ATOM 652 N N . GLU A 1 81 ? -9.247 7.643 -50.613 1.00 50.94 81 GLU A N 1
ATOM 653 C CA . GLU A 1 81 ? -10.010 7.961 -51.819 1.00 50.94 81 GLU A CA 1
ATOM 654 C C . GLU A 1 81 ? -11.424 8.305 -51.338 1.00 50.94 81 GLU A C 1
ATOM 656 O O . GLU A 1 81 ? -11.947 7.630 -50.456 1.00 50.94 81 GLU A O 1
ATOM 661 N N . ASP A 1 82 ? -11.988 9.392 -51.862 1.00 56.66 82 ASP A N 1
ATOM 662 C CA . ASP A 1 82 ? -13.295 9.983 -51.531 1.00 56.66 82 ASP A CA 1
ATOM 663 C C . ASP A 1 82 ? -13.329 11.064 -50.434 1.00 56.66 82 ASP A C 1
ATOM 665 O O . ASP A 1 82 ? -14.008 10.931 -49.420 1.00 56.66 82 ASP A O 1
ATOM 669 N N . SER A 1 83 ? -12.713 12.219 -50.711 1.00 44.47 83 SER A N 1
ATOM 670 C CA . SER A 1 83 ? -13.432 13.505 -50.610 1.00 44.47 83 SER A CA 1
ATOM 671 C C . SER A 1 83 ? -12.606 14.667 -51.181 1.00 44.47 83 SER A C 1
ATOM 673 O O . SER A 1 83 ? -11.667 15.117 -50.530 1.00 44.47 83 SER A O 1
ATOM 675 N N . ILE A 1 84 ? -13.007 15.088 -52.389 1.00 45.56 84 ILE A N 1
ATOM 676 C CA . ILE A 1 84 ? -13.025 16.445 -52.994 1.00 45.56 84 ILE A CA 1
ATOM 677 C C . ILE A 1 84 ? -11.892 17.409 -52.615 1.00 45.56 84 ILE A C 1
ATOM 679 O O . ILE A 1 84 ? -11.898 17.931 -51.479 1.00 45.56 84 ILE A O 1
#

pLDDT: mean 84.95, std 16.91, range [44.47, 97.5]

Nearest PDB structures (foldseek):
  8e10-assembly1_A  TM=4.575E-01  e=5.102E-01  Mus musculus
  1huo-assembly2_B  TM=4.629E-01  e=7.167E-01  Rattus norvegicus
  4z6d-assembly1_A  TM=4.266E-01  e=6.256E-01  Homo sapiens
  5u2t-assembly1_A  TM=4.391E-01  e=7.672E-01  Homo sapiens
  6rzz-assembly1_w  TM=3.141E-01  e=3.632E-01  Saccharomyces cerevisiae

Solvent-accessible surface area (backbone atoms only — not comparable to full-atom values): 5518 Å² total; per-residue (Å²): 90,80,45,75,40,72,74,85,55,70,68,58,53,49,52,53,48,25,62,75,69,74,42,73,69,42,75,36,89,93,38,80,91,47,61,35,32,30,33,80,46,77,52,91,69,61,91,94,61,92,67,77,43,66,49,75,48,50,41,38,51,45,70,52,71,79,68,81,72,68,62,81,77,78,53,78,95,80,78,85,77,92,79,135